Protein AF-A0A0P9X676-F1 (afdb_monomer)

Secondary structure (DSSP, 8-state):
--THHHHHHHHHHHHHHTT--GGGS---STHHHHHHHHHTT-S---HHHHHHHHHHTTS-HHHHHHHHHHHHHT--HHHHHHHHHHHHHHHHHTTHHHHHHHTEETTEEPPPPPS----HHHHHHHHHHHHTT--HHHHHHHTT--HHHHHHHHT--

Foldseek 3Di:
DDLQQLLLVLLVVLCVVVVHDQVLADDDPPSSVVNVCSNVSNDDDDPVSLQSRCVSSVHHSVVSVLSSVCSVVVDDSVVSVVVVVVVVVVCVVVCVVVVVVVLADPNDGNDDDPPPPPVVVLLVQLVVCVVVVHDLVVSCVVVVHDSVNSVVSVVVD

Organism: NCBI:txid83963

Structure (mmCIF, N/CA/C/O backbone):
data_AF-A0A0P9X676-F1
#
_entry.id   AF-A0A0P9X676-F1
#
loop_
_atom_site.group_PDB
_atom_site.id
_atom_site.type_symbol
_atom_site.label_atom_id
_atom_site.label_alt_id
_atom_site.label_comp_id
_atom_site.label_asym_id
_atom_site.label_entity_id
_atom_site.label_seq_id
_atom_site.pdbx_PDB_ins_code
_atom_site.Cartn_x
_atom_site.Cartn_y
_atom_site.Cartn_z
_atom_site.occupancy
_atom_site.B_iso_or_equiv
_atom_site.auth_seq_id
_atom_site.auth_comp_id
_atom_site.auth_asym_id
_atom_site.auth_atom_id
_atom_site.pdbx_PDB_model_num
ATOM 1 N N . MET A 1 1 ? 5.727 11.228 12.635 1.00 60.16 1 MET A N 1
ATOM 2 C CA . MET A 1 1 ? 5.449 10.045 13.483 1.00 60.16 1 MET A CA 1
ATOM 3 C C . MET A 1 1 ? 5.512 8.780 12.641 1.00 60.16 1 MET A C 1
ATOM 5 O O . MET A 1 1 ? 5.172 8.838 11.465 1.00 60.16 1 MET A O 1
ATOM 9 N N . SER A 1 2 ? 5.939 7.663 13.230 1.00 86.56 2 SER A N 1
ATOM 10 C CA . SER A 1 2 ? 5.891 6.341 12.589 1.00 86.56 2 SER A CA 1
ATOM 11 C C . SER A 1 2 ? 4.443 5.841 12.466 1.00 86.56 2 SER A C 1
ATOM 13 O O . SER A 1 2 ? 3.659 6.041 13.390 1.00 86.56 2 SER A O 1
ATOM 15 N N . LEU A 1 3 ? 4.101 5.154 11.368 1.00 92.56 3 LEU A N 1
ATOM 16 C CA . LEU A 1 3 ? 2.787 4.513 11.170 1.00 92.56 3 LEU A CA 1
ATOM 17 C C . LEU A 1 3 ? 2.545 3.322 12.110 1.00 92.56 3 LEU A C 1
ATOM 19 O O . LEU A 1 3 ? 1.407 2.888 12.255 1.00 92.56 3 LEU A O 1
ATOM 23 N N . LYS A 1 4 ? 3.591 2.812 12.775 1.00 93.88 4 LYS A N 1
ATOM 24 C CA . LYS A 1 4 ? 3.493 1.630 13.643 1.00 93.88 4 LYS A CA 1
ATOM 25 C C . LYS A 1 4 ? 2.483 1.804 14.778 1.00 93.88 4 LYS A C 1
ATOM 27 O O . LYS A 1 4 ? 1.698 0.901 15.025 1.00 93.88 4 LYS A O 1
ATOM 32 N N . VAL A 1 5 ? 2.502 2.949 15.461 1.00 95.12 5 VAL A N 1
ATOM 33 C CA . VAL A 1 5 ? 1.626 3.192 16.621 1.00 95.12 5 VAL A CA 1
ATOM 34 C C . VAL A 1 5 ? 0.163 3.385 16.194 1.00 95.12 5 VAL A C 1
ATOM 36 O O . VAL A 1 5 ? -0.691 2.694 16.748 1.00 95.12 5 VAL A O 1
ATOM 39 N N . PRO A 1 6 ? -0.156 4.227 15.189 1.00 95.62 6 PRO A N 1
ATOM 40 C CA . PRO A 1 6 ? -1.515 4.313 14.652 1.00 95.62 6 PRO A CA 1
ATOM 41 C C . PRO A 1 6 ? -2.047 2.971 14.137 1.00 95.62 6 PRO A C 1
ATOM 43 O O . PRO A 1 6 ? -3.179 2.607 14.445 1.00 95.62 6 PRO A O 1
ATOM 46 N N . LEU A 1 7 ? -1.220 2.196 13.426 1.00 95.75 7 LEU A N 1
ATOM 47 C CA . LEU A 1 7 ? -1.614 0.883 12.910 1.00 95.75 7 LEU A CA 1
ATOM 48 C C . LEU A 1 7 ? -1.932 -0.080 14.056 1.00 95.75 7 LEU A C 1
ATOM 50 O O . LEU A 1 7 ? -2.970 -0.734 14.051 1.00 95.75 7 LEU A O 1
ATOM 54 N N . ALA A 1 8 ? -1.064 -0.128 15.067 1.00 94.75 8 ALA A N 1
ATOM 55 C CA . ALA A 1 8 ? -1.265 -0.935 16.261 1.00 94.75 8 ALA A CA 1
ATOM 56 C C . ALA A 1 8 ? -2.591 -0.605 16.967 1.00 94.75 8 ALA A C 1
ATOM 58 O O . ALA A 1 8 ? -3.322 -1.511 17.370 1.00 94.75 8 ALA A O 1
ATOM 59 N N . ALA A 1 9 ? -2.928 0.684 17.080 1.00 95.50 9 ALA A N 1
ATOM 60 C CA . ALA A 1 9 ? -4.186 1.133 17.667 1.00 95.50 9 ALA A CA 1
ATOM 61 C C . ALA A 1 9 ? -5.406 0.672 16.849 1.00 95.50 9 ALA A C 1
ATOM 63 O O . ALA A 1 9 ? -6.360 0.147 17.426 1.00 95.50 9 ALA A O 1
ATOM 64 N N . VAL A 1 10 ? -5.357 0.801 15.518 1.00 95.62 10 VAL A N 1
ATOM 65 C CA . VAL A 1 10 ? -6.424 0.332 14.616 1.00 95.62 10 VAL A CA 1
ATOM 66 C C . VAL A 1 10 ? -6.617 -1.179 14.730 1.00 95.62 10 VAL A C 1
ATOM 68 O O . VAL A 1 10 ? -7.744 -1.641 14.891 1.00 95.62 10 VAL A O 1
ATOM 71 N N . LEU A 1 11 ? -5.532 -1.957 14.717 1.00 93.56 11 LEU A N 1
ATOM 72 C CA . LEU A 1 11 ? -5.602 -3.416 14.830 1.00 93.56 11 LEU A CA 1
ATOM 73 C C . LEU A 1 11 ? -6.210 -3.861 16.165 1.00 93.56 11 LEU A C 1
ATOM 75 O O . LEU A 1 11 ? -7.099 -4.713 16.172 1.00 93.56 11 LEU A O 1
ATOM 79 N N . ARG A 1 12 ? -5.816 -3.230 17.281 1.00 93.06 12 ARG A N 1
ATOM 80 C CA . ARG A 1 12 ? -6.427 -3.484 18.596 1.00 93.06 12 ARG A CA 1
ATOM 81 C C . ARG A 1 12 ? -7.929 -3.213 18.585 1.00 93.06 12 ARG A C 1
ATOM 83 O O . ARG A 1 12 ? -8.692 -4.030 19.095 1.00 93.06 12 ARG A O 1
ATOM 90 N N . ALA A 1 13 ? -8.351 -2.085 18.009 1.00 94.19 13 ALA A N 1
ATOM 91 C CA . ALA A 1 13 ? -9.758 -1.702 17.949 1.00 94.19 13 ALA A CA 1
ATOM 92 C C . ALA A 1 13 ? -10.583 -2.688 17.103 1.00 94.19 13 ALA A C 1
ATOM 94 O O . ALA A 1 13 ? -11.622 -3.169 17.558 1.00 94.19 13 ALA A O 1
ATOM 95 N N . LEU A 1 14 ? -10.093 -3.049 15.913 1.00 92.56 14 LEU A N 1
ATOM 96 C CA . LEU A 1 14 ? -10.751 -4.014 15.027 1.00 92.56 14 LEU A CA 1
ATOM 97 C C . LEU A 1 14 ? -10.841 -5.407 15.665 1.00 92.56 14 LEU A C 1
ATOM 99 O O . LEU A 1 14 ? -11.900 -6.037 15.628 1.00 92.56 14 LEU A O 1
ATOM 103 N N . ARG A 1 15 ? -9.764 -5.876 16.309 1.00 89.75 15 ARG A N 1
ATOM 104 C CA . ARG A 1 15 ? -9.757 -7.168 17.007 1.00 89.75 15 ARG A CA 1
ATOM 105 C C . ARG A 1 15 ? -10.738 -7.184 18.179 1.00 89.75 15 ARG A C 1
ATOM 107 O O . ARG A 1 15 ? -11.500 -8.141 18.323 1.00 89.75 15 ARG A O 1
ATOM 114 N N . ALA A 1 16 ? -10.745 -6.126 18.993 1.00 89.56 16 ALA A N 1
ATOM 115 C CA . ALA A 1 16 ? -11.651 -5.997 20.132 1.00 89.56 16 ALA A CA 1
ATOM 116 C C . ALA A 1 16 ? -13.124 -5.999 19.694 1.00 89.56 16 ALA A C 1
ATOM 118 O O . ALA A 1 16 ? -13.934 -6.705 20.296 1.00 89.56 16 ALA A O 1
ATOM 119 N N . ALA A 1 17 ? -13.458 -5.291 18.609 1.00 88.06 17 ALA A N 1
ATOM 120 C CA . ALA A 1 17 ? -14.811 -5.259 18.054 1.00 88.06 17 ALA A CA 1
ATOM 121 C C . ALA A 1 17 ? -15.314 -6.652 17.636 1.00 88.06 17 ALA A C 1
ATOM 123 O O . ALA A 1 17 ? -16.495 -6.958 17.791 1.00 88.06 17 ALA A O 1
ATOM 124 N N . LYS A 1 18 ? -14.414 -7.524 17.167 1.00 83.81 18 LYS A N 1
ATOM 125 C CA . LYS A 1 18 ? -14.745 -8.901 16.776 1.00 83.81 18 LYS A CA 1
ATOM 126 C C . LYS A 1 18 ? -14.655 -9.927 17.902 1.00 83.81 18 LYS A C 1
ATOM 128 O O . LYS A 1 18 ? -14.937 -11.097 17.664 1.00 83.81 18 LYS A O 1
ATOM 133 N N . ARG A 1 19 ? -14.266 -9.514 19.115 1.00 81.56 19 ARG A N 1
ATOM 134 C CA . ARG A 1 19 ? -14.002 -10.412 20.257 1.00 81.56 19 ARG A CA 1
ATOM 135 C C . ARG A 1 19 ? -13.048 -11.556 19.900 1.00 81.56 19 ARG A C 1
ATOM 137 O O . ARG A 1 19 ? -13.131 -12.638 20.475 1.00 81.56 19 ARG A O 1
ATOM 144 N N . LEU A 1 20 ? -12.150 -11.320 18.944 1.00 73.31 20 LEU A N 1
ATOM 145 C CA . LEU A 1 20 ? -11.212 -12.341 18.513 1.00 73.31 20 LEU A CA 1
ATOM 146 C C . LEU A 1 20 ? -10.093 -12.442 19.554 1.00 73.31 20 LEU A C 1
ATOM 148 O O . LEU A 1 20 ? -9.438 -11.428 19.856 1.00 73.31 20 LEU A O 1
ATOM 152 N N . PRO A 1 21 ? -9.847 -13.641 20.116 1.00 68.19 21 PRO A N 1
ATOM 153 C CA . PRO A 1 21 ? -8.618 -13.859 20.845 1.00 68.19 21 PRO A CA 1
ATOM 154 C C . PRO A 1 21 ? -7.460 -13.664 19.868 1.00 68.19 21 PRO A C 1
ATOM 156 O O . PRO A 1 21 ? -7.589 -13.870 18.661 1.00 68.19 21 PRO A O 1
ATOM 159 N N . GLN A 1 22 ? -6.304 -13.275 20.390 1.00 62.66 22 GLN A N 1
ATOM 160 C CA . GLN A 1 22 ? -5.095 -13.122 19.577 1.00 62.66 22 GLN A CA 1
ATOM 161 C C . GLN A 1 22 ? -4.733 -14.419 18.816 1.00 62.66 22 GLN A C 1
ATOM 163 O O . GLN A 1 22 ? -4.053 -14.372 17.799 1.00 62.66 22 GLN A O 1
ATOM 168 N N . GLU A 1 23 ? -5.231 -15.554 19.312 1.00 61.31 23 GLU A N 1
ATOM 169 C CA . GLU A 1 23 ? -5.094 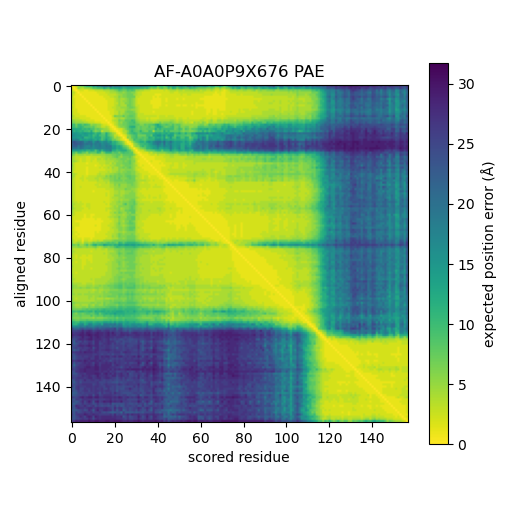-16.922 18.801 1.00 61.31 23 GLU A CA 1
ATOM 170 C C . GLU A 1 23 ? -5.925 -17.208 17.539 1.00 61.31 23 GLU A C 1
ATOM 172 O O . GLU A 1 23 ? -5.689 -18.211 16.881 1.00 61.31 23 GLU A O 1
ATOM 177 N N . ALA A 1 24 ? -6.888 -16.352 17.185 1.00 60.66 24 ALA A N 1
ATOM 178 C CA . ALA A 1 24 ? -7.732 -16.534 15.998 1.00 60.66 24 ALA A CA 1
ATOM 179 C C . ALA A 1 24 ? -7.155 -15.878 14.727 1.00 60.66 24 ALA A C 1
ATOM 181 O O . ALA A 1 24 ? -7.830 -15.821 13.700 1.00 60.66 24 ALA A O 1
ATOM 182 N N . LEU A 1 25 ? -5.940 -15.330 14.803 1.00 62.97 25 LEU A N 1
ATOM 183 C CA . LEU A 1 25 ? -5.258 -14.673 13.690 1.00 62.97 25 LEU A CA 1
ATOM 184 C C . LEU A 1 25 ? -4.313 -15.657 12.971 1.00 62.97 25 LEU A C 1
ATOM 186 O O . LEU A 1 25 ? -3.854 -16.602 13.607 1.00 62.97 25 LEU A O 1
ATOM 190 N N . PRO A 1 26 ? -4.019 -15.456 11.670 1.00 57.25 26 PRO A N 1
ATOM 191 C CA . PRO A 1 26 ? -3.384 -16.463 10.819 1.00 57.25 26 PRO A CA 1
ATOM 192 C C . PRO A 1 26 ? -2.082 -17.010 11.410 1.00 57.25 26 PRO A C 1
ATOM 194 O O . PRO A 1 26 ? -1.151 -16.256 11.708 1.00 57.25 26 PRO A O 1
ATOM 197 N N . ASP A 1 27 ? -2.047 -18.331 11.567 1.00 55.59 27 ASP A N 1
ATOM 198 C CA . ASP A 1 27 ? -1.046 -19.054 12.342 1.00 55.59 27 ASP A CA 1
ATOM 199 C C . ASP A 1 27 ? 0.107 -19.520 11.434 1.00 55.59 27 ASP A C 1
ATOM 201 O O . ASP A 1 27 ? 0.019 -20.523 10.728 1.00 55.59 27 ASP A O 1
ATOM 205 N N . GLU A 1 28 ? 1.203 -18.760 11.425 1.00 52.25 28 GLU A N 1
ATOM 206 C CA . GLU A 1 28 ? 2.498 -19.193 10.886 1.00 52.25 28 GLU A CA 1
ATOM 207 C C . GLU A 1 28 ? 3.570 -19.047 11.988 1.00 52.25 28 GLU A C 1
ATOM 209 O O . GLU A 1 28 ? 4.246 -18.022 12.103 1.00 52.25 28 GLU A O 1
ATOM 214 N N . GLY A 1 29 ? 3.725 -20.063 12.847 1.00 57.88 29 GLY A N 1
ATOM 215 C CA . GLY A 1 29 ? 4.852 -20.183 13.789 1.00 57.88 29 GLY A CA 1
ATOM 216 C C . GLY A 1 29 ? 4.892 -19.123 14.902 1.00 57.88 29 GLY A C 1
ATOM 217 O O . GLY A 1 29 ? 3.949 -18.988 15.674 1.00 57.88 29 GLY A O 1
ATOM 218 N N . SER A 1 30 ? 5.988 -18.356 15.022 1.00 53.69 30 SER A N 1
ATOM 219 C CA . SER A 1 30 ? 6.203 -17.284 16.027 1.00 53.69 30 SER A CA 1
ATOM 220 C C . SER A 1 30 ? 5.225 -16.089 15.917 1.00 53.69 30 SER A C 1
ATOM 222 O O . SER A 1 30 ? 5.520 -14.975 16.366 1.00 53.69 30 SER A O 1
ATOM 224 N N . ALA A 1 31 ? 4.060 -16.305 15.306 1.00 64.00 31 ALA A N 1
ATOM 225 C CA . ALA A 1 31 ? 2.993 -15.358 15.040 1.00 64.00 31 ALA A CA 1
ATOM 226 C C . ALA A 1 31 ? 2.476 -14.681 16.315 1.00 64.00 31 ALA A C 1
ATOM 228 O O . ALA A 1 31 ? 2.163 -13.495 16.282 1.00 64.00 31 ALA A O 1
ATOM 229 N N . ARG A 1 32 ? 2.469 -15.367 17.467 1.00 68.69 32 ARG A N 1
ATOM 230 C CA . ARG A 1 32 ? 1.944 -14.798 18.722 1.00 68.69 32 ARG A CA 1
ATOM 231 C C . ARG A 1 32 ? 2.768 -13.616 19.232 1.00 68.69 32 ARG A C 1
ATOM 233 O O . ARG A 1 32 ? 2.212 -12.554 19.514 1.00 68.69 32 ARG A O 1
ATOM 240 N N . GLN A 1 33 ? 4.091 -13.777 19.310 1.00 79.81 33 GLN A N 1
ATOM 241 C CA . GLN A 1 33 ? 4.984 -12.679 19.687 1.00 79.81 33 GLN A CA 1
ATOM 242 C C . GLN A 1 33 ? 4.933 -11.569 18.637 1.00 79.81 33 GLN A C 1
ATOM 244 O O . GLN A 1 33 ? 4.848 -10.401 18.993 1.00 79.81 33 GLN A O 1
ATOM 249 N N . TYR A 1 34 ? 4.888 -11.932 17.354 1.00 82.62 34 TYR A N 1
ATOM 250 C CA . TYR A 1 34 ? 4.813 -10.965 16.266 1.00 82.62 34 TYR A CA 1
ATOM 251 C C . TYR A 1 34 ? 3.536 -10.111 16.298 1.00 82.62 34 TYR A C 1
ATOM 253 O O . TYR A 1 34 ? 3.628 -8.892 16.191 1.00 82.62 34 TYR A O 1
ATOM 261 N N . ILE A 1 35 ? 2.359 -10.715 16.494 1.00 82.62 35 ILE A N 1
ATOM 262 C CA . ILE A 1 35 ? 1.088 -9.991 16.640 1.00 82.62 35 ILE A CA 1
ATOM 263 C C . ILE A 1 35 ? 1.112 -9.146 17.910 1.00 82.62 35 ILE A C 1
ATOM 265 O O . ILE A 1 35 ? 0.662 -8.005 17.888 1.00 82.62 35 ILE A O 1
ATOM 269 N N . GLY A 1 36 ? 1.690 -9.667 18.996 1.00 85.50 36 GLY A N 1
ATOM 270 C CA . GLY A 1 36 ? 1.899 -8.899 20.217 1.00 85.50 36 GLY A CA 1
ATOM 271 C C . GLY A 1 36 ? 2.735 -7.652 19.939 1.00 85.50 36 GLY A C 1
ATOM 272 O O . GLY A 1 36 ? 2.304 -6.541 20.228 1.00 85.50 36 GLY A O 1
ATOM 273 N N . ASP A 1 37 ? 3.897 -7.805 19.315 1.00 88.19 37 ASP A N 1
ATOM 274 C CA . ASP A 1 37 ? 4.780 -6.698 18.957 1.00 88.19 37 ASP A CA 1
ATOM 275 C C . ASP A 1 37 ? 4.134 -5.735 17.957 1.00 88.19 37 ASP A C 1
ATOM 277 O O . ASP A 1 37 ? 4.333 -4.524 18.057 1.00 88.19 37 ASP A O 1
ATOM 281 N N . LEU A 1 38 ? 3.325 -6.237 17.025 1.00 89.44 38 LEU A N 1
ATOM 282 C CA . LEU A 1 38 ? 2.573 -5.425 16.075 1.00 89.44 38 LEU A CA 1
ATOM 283 C C . LEU A 1 38 ? 1.521 -4.575 16.792 1.00 89.44 38 LEU A C 1
ATOM 285 O O . LEU A 1 38 ? 1.493 -3.362 16.614 1.00 89.44 38 LEU A O 1
ATOM 289 N N . GLU A 1 39 ? 0.720 -5.177 17.671 1.00 89.69 39 GLU A N 1
ATOM 290 C CA . GLU A 1 39 ? -0.266 -4.463 18.482 1.00 89.69 39 GLU A CA 1
ATOM 291 C C . GLU A 1 39 ? 0.379 -3.551 19.527 1.00 89.69 39 GLU A C 1
ATOM 293 O O . GLU A 1 39 ? -0.288 -2.664 20.039 1.00 89.69 39 GLU A O 1
ATOM 298 N N . HIS A 1 40 ? 1.659 -3.711 19.858 1.00 92.12 40 HIS A N 1
ATOM 299 C CA . HIS A 1 40 ? 2.410 -2.755 20.681 1.00 92.12 40 HIS A CA 1
ATOM 300 C C . HIS A 1 40 ? 3.155 -1.695 19.855 1.00 92.12 40 HIS A C 1
ATOM 302 O O . HIS A 1 40 ? 3.866 -0.871 20.429 1.00 92.12 40 HIS A O 1
ATOM 308 N N . GLY A 1 41 ? 3.029 -1.705 18.524 1.00 91.31 41 GLY A N 1
ATOM 309 C CA . GLY A 1 41 ? 3.728 -0.772 17.637 1.00 91.31 41 GLY A CA 1
ATOM 310 C C . GLY A 1 41 ? 5.249 -0.978 17.586 1.00 91.31 41 GLY A C 1
ATOM 311 O O . GLY A 1 41 ? 5.980 -0.077 17.173 1.00 91.31 41 GLY A O 1
ATOM 312 N N . LYS A 1 42 ? 5.743 -2.148 18.004 1.00 90.81 42 LYS A N 1
ATOM 313 C CA . LYS A 1 42 ? 7.166 -2.522 18.001 1.00 90.81 42 LYS A CA 1
ATOM 314 C C . LYS A 1 42 ? 7.609 -3.078 16.641 1.00 90.81 42 LYS A C 1
ATOM 316 O O . LYS A 1 42 ? 8.711 -2.766 16.180 1.00 90.81 42 LYS A O 1
ATOM 321 N N . SER A 1 43 ? 6.724 -3.787 15.938 1.00 89.31 43 SER A N 1
ATOM 322 C CA . SER A 1 43 ? 7.012 -4.414 14.637 1.00 89.31 43 SER A CA 1
ATOM 323 C C . SER A 1 43 ? 6.322 -3.729 13.453 1.00 89.31 43 SER A C 1
ATOM 325 O O . SER A 1 43 ? 5.335 -3.016 13.612 1.00 89.31 43 SER A O 1
ATOM 327 N N . SER A 1 44 ? 6.877 -3.933 12.254 1.00 88.94 44 SER A N 1
ATOM 328 C CA . SER A 1 44 ? 6.256 -3.570 10.969 1.00 88.94 44 SER A CA 1
ATOM 329 C C . SER A 1 44 ? 5.544 -4.780 10.352 1.00 88.94 44 SER A C 1
ATOM 331 O O . SER A 1 44 ? 5.874 -5.925 10.674 1.00 88.94 44 SER A O 1
ATOM 333 N N . ILE A 1 45 ? 4.609 -4.533 9.432 1.00 90.06 45 ILE A N 1
ATOM 334 C CA . ILE A 1 45 ? 3.890 -5.568 8.676 1.00 90.06 45 ILE A CA 1
ATOM 335 C C . ILE A 1 45 ? 4.200 -5.487 7.181 1.00 90.06 45 ILE A C 1
ATOM 337 O O . ILE A 1 45 ? 4.375 -4.394 6.645 1.00 90.06 45 ILE A O 1
ATOM 341 N N . THR A 1 46 ? 4.325 -6.643 6.527 1.00 91.56 46 THR A N 1
ATOM 342 C CA . THR A 1 46 ? 4.395 -6.742 5.061 1.00 91.56 46 THR A CA 1
ATOM 343 C C . THR A 1 46 ? 2.986 -6.664 4.472 1.00 91.56 46 THR A C 1
ATOM 345 O O . THR A 1 46 ? 2.014 -6.916 5.183 1.00 91.56 46 THR A O 1
ATOM 348 N N . LEU A 1 47 ? 2.851 -6.350 3.181 1.00 92.19 47 LEU A N 1
ATOM 349 C CA . LEU A 1 47 ? 1.531 -6.306 2.540 1.00 92.19 47 LEU A CA 1
ATOM 350 C C . LEU A 1 47 ? 0.833 -7.675 2.570 1.00 92.19 47 LEU A C 1
ATOM 352 O O . LEU A 1 47 ? -0.320 -7.734 2.978 1.00 92.19 47 LEU A O 1
ATOM 356 N N . ASP A 1 48 ? 1.551 -8.770 2.306 1.00 90.44 48 ASP A N 1
ATOM 357 C CA . ASP A 1 48 ? 0.993 -10.134 2.351 1.00 90.44 48 ASP A CA 1
ATOM 358 C C . ASP A 1 48 ? 0.437 -10.504 3.736 1.00 90.44 48 ASP A C 1
ATOM 360 O O . ASP A 1 48 ? -0.600 -11.151 3.872 1.00 90.44 48 ASP A O 1
ATOM 364 N N . LYS A 1 49 ? 1.125 -10.089 4.809 1.00 89.75 49 LYS A N 1
ATOM 365 C CA . LYS A 1 49 ? 0.649 -10.329 6.179 1.00 89.75 49 LYS A CA 1
ATOM 366 C C . LYS A 1 49 ? -0.529 -9.431 6.523 1.00 89.75 49 LYS A C 1
ATOM 368 O O . LYS A 1 49 ? -1.419 -9.861 7.253 1.00 89.75 49 LYS A O 1
ATOM 373 N N . LEU A 1 50 ? -0.528 -8.195 6.025 1.00 92.62 50 LEU A N 1
ATOM 374 C CA . LEU A 1 50 ? -1.646 -7.278 6.200 1.00 92.62 50 LEU A CA 1
ATOM 375 C C . LEU A 1 50 ? -2.894 -7.810 5.495 1.00 92.62 50 LEU A C 1
ATOM 377 O O . LEU A 1 50 ? -3.963 -7.720 6.081 1.00 92.62 50 LEU A O 1
ATOM 381 N N . GLU A 1 51 ? -2.761 -8.393 4.305 1.00 91.69 51 GLU A N 1
ATOM 382 C CA . GLU A 1 51 ? -3.848 -9.056 3.577 1.00 91.69 51 GLU A CA 1
ATOM 383 C C . GLU A 1 51 ? -4.498 -10.155 4.418 1.00 91.69 51 GLU A C 1
ATOM 385 O O . GLU A 1 51 ? -5.640 -10.000 4.849 1.00 91.69 51 GLU A O 1
ATOM 390 N N . LYS A 1 52 ? -3.720 -11.172 4.807 1.00 88.75 52 LYS A N 1
ATOM 391 C CA . LYS A 1 52 ? -4.194 -12.283 5.652 1.00 88.75 52 LYS A CA 1
ATOM 392 C C . LYS A 1 52 ? -4.841 -11.811 6.964 1.00 88.75 52 LYS A C 1
ATOM 394 O O . LYS A 1 52 ? -5.849 -12.358 7.422 1.00 88.75 52 LYS A O 1
ATOM 399 N N . LEU A 1 53 ? -4.241 -10.806 7.606 1.00 87.94 53 LEU A N 1
ATOM 400 C CA . LEU A 1 53 ? -4.754 -10.237 8.851 1.00 87.94 53 LEU A CA 1
ATOM 401 C C . LEU A 1 53 ? -6.067 -9.478 8.627 1.00 87.94 53 LEU A C 1
ATOM 403 O O . LEU A 1 53 ? -6.997 -9.621 9.417 1.00 87.94 53 LEU A O 1
ATOM 407 N N . SER A 1 54 ? -6.154 -8.691 7.557 1.00 90.81 54 SER A N 1
ATOM 408 C CA . SER A 1 54 ? -7.351 -7.917 7.220 1.00 90.81 54 SER A CA 1
ATOM 409 C C . SER A 1 54 ? -8.523 -8.842 6.895 1.00 90.81 54 SER A C 1
ATOM 411 O O . SER A 1 54 ? -9.618 -8.616 7.409 1.00 90.81 54 SER A O 1
ATOM 413 N N . ASP A 1 55 ? -8.273 -9.945 6.185 1.00 89.31 55 ASP A N 1
ATOM 414 C CA . ASP A 1 55 ? -9.271 -10.985 5.907 1.00 89.31 55 ASP A CA 1
ATOM 415 C C . ASP A 1 55 ? -9.831 -11.597 7.195 1.00 89.31 55 ASP A C 1
ATOM 417 O O . ASP A 1 55 ? -11.045 -11.690 7.379 1.00 89.31 55 ASP A O 1
ATOM 421 N N . SER A 1 56 ? -8.954 -11.922 8.149 1.00 86.00 56 SER A N 1
ATOM 422 C CA . SER A 1 56 ? -9.357 -12.437 9.469 1.00 86.00 56 SER A CA 1
ATOM 423 C C . SER A 1 56 ? -10.165 -11.404 10.265 1.00 86.00 56 SER A C 1
ATOM 425 O O . SER A 1 56 ? -11.101 -11.731 10.997 1.00 86.00 56 SER A O 1
ATOM 427 N N . LEU A 1 57 ? -9.841 -10.123 10.083 1.00 88.06 57 LEU A N 1
ATOM 428 C CA . LEU A 1 57 ? -10.587 -8.995 10.630 1.00 88.06 57 LEU A CA 1
ATOM 429 C C . LEU A 1 57 ? -11.823 -8.634 9.787 1.00 88.06 57 LEU A C 1
ATOM 431 O O . LEU A 1 57 ? -12.598 -7.775 10.200 1.00 88.06 57 LEU A O 1
ATOM 435 N N . GLY A 1 58 ? -12.094 -9.326 8.675 1.00 89.81 58 GLY A N 1
ATOM 436 C CA . GLY A 1 58 ? -13.210 -9.098 7.749 1.00 89.81 58 GLY A CA 1
ATOM 437 C C . GLY A 1 58 ? -13.283 -7.678 7.190 1.00 89.81 58 GLY A C 1
ATOM 438 O O . GLY A 1 58 ? -14.377 -7.129 7.071 1.00 89.81 58 GLY A O 1
ATOM 439 N N . VAL A 1 59 ? -12.132 -7.072 6.913 1.00 94.31 59 VAL A N 1
ATOM 440 C CA . VAL A 1 59 ? -11.995 -5.751 6.287 1.00 94.31 59 VAL A CA 1
ATOM 441 C C . VAL A 1 59 ? -10.954 -5.826 5.174 1.00 94.31 59 VAL A C 1
ATOM 443 O O . VAL A 1 59 ? -10.113 -6.716 5.177 1.00 94.31 59 VAL A O 1
ATOM 446 N N . SER A 1 60 ? -10.973 -4.889 4.225 1.00 95.56 60 SER A N 1
ATOM 447 C CA . SER A 1 60 ? -9.919 -4.843 3.204 1.00 95.56 60 SER A CA 1
ATOM 448 C C . SER A 1 60 ? -8.611 -4.259 3.772 1.00 95.56 60 SER A C 1
ATOM 450 O O . SER A 1 60 ? -8.666 -3.378 4.642 1.00 95.56 60 SER A O 1
ATOM 452 N N . PRO A 1 61 ? -7.434 -4.639 3.244 1.00 95.81 61 PRO A N 1
ATOM 453 C CA . PRO A 1 61 ? -6.156 -4.023 3.619 1.00 95.81 61 PRO A CA 1
ATOM 454 C C . PRO A 1 61 ? -6.137 -2.508 3.412 1.00 95.81 61 PRO A C 1
ATOM 456 O O . PRO A 1 61 ? -5.624 -1.766 4.250 1.00 95.81 61 PRO A O 1
ATOM 459 N N . ALA A 1 62 ? -6.763 -2.031 2.331 1.00 96.31 62 ALA A N 1
ATOM 460 C CA . ALA A 1 62 ? -6.895 -0.607 2.044 1.00 96.31 62 ALA A CA 1
ATOM 461 C C . ALA A 1 62 ? -7.677 0.128 3.146 1.00 96.31 62 ALA A C 1
ATOM 463 O O . ALA A 1 62 ? -7.287 1.221 3.552 1.00 96.31 62 ALA A O 1
ATOM 464 N N . THR A 1 63 ? -8.730 -0.493 3.690 1.00 96.25 63 THR A N 1
ATOM 465 C CA . THR A 1 63 ? -9.497 0.053 4.820 1.00 96.25 63 THR A CA 1
ATOM 466 C C . THR A 1 63 ? -8.628 0.191 6.070 1.00 96.25 63 THR A C 1
ATOM 468 O O . THR A 1 63 ? -8.676 1.227 6.732 1.00 96.25 63 THR A O 1
ATOM 471 N N . VAL A 1 64 ? -7.799 -0.813 6.382 1.00 96.06 64 VAL A N 1
ATOM 472 C CA . VAL A 1 64 ? -6.886 -0.762 7.539 1.00 96.06 64 VAL A CA 1
ATOM 473 C C . VAL A 1 64 ? -5.854 0.354 7.372 1.00 96.06 64 VAL A C 1
ATOM 475 O O . VAL A 1 64 ? -5.604 1.108 8.316 1.00 96.06 64 VAL A O 1
ATOM 478 N N . VAL A 1 65 ? -5.286 0.509 6.172 1.00 96.19 65 VAL A N 1
ATOM 479 C CA . VAL A 1 65 ? -4.344 1.598 5.865 1.00 96.19 65 VAL A CA 1
ATOM 480 C C . VAL A 1 65 ? -5.027 2.962 5.978 1.00 96.19 65 VAL A C 1
ATOM 482 O O . VAL A 1 65 ? -4.497 3.845 6.648 1.00 96.19 65 VAL A O 1
ATOM 485 N N . ALA A 1 66 ? -6.220 3.138 5.407 1.00 95.75 66 ALA A N 1
ATOM 486 C CA . ALA A 1 66 ? -6.958 4.398 5.491 1.00 95.75 66 ALA A CA 1
ATOM 487 C C . ALA A 1 66 ? -7.303 4.769 6.945 1.00 95.75 66 ALA A C 1
ATOM 489 O O . ALA A 1 66 ? -7.035 5.890 7.373 1.00 95.75 66 ALA A O 1
ATOM 490 N N . ALA A 1 67 ? -7.800 3.817 7.741 1.00 95.88 67 ALA A N 1
ATOM 491 C CA . ALA A 1 67 ? -8.060 4.022 9.168 1.00 95.88 67 ALA A CA 1
ATOM 492 C C . ALA A 1 67 ? -6.778 4.371 9.945 1.00 95.88 67 ALA A C 1
ATOM 494 O O . ALA A 1 67 ? -6.787 5.225 10.829 1.00 95.88 67 ALA A O 1
ATOM 495 N N . THR A 1 68 ? -5.650 3.757 9.581 1.00 96.00 68 THR A N 1
ATOM 496 C CA . THR A 1 68 ? -4.338 4.078 10.159 1.00 96.00 68 THR A CA 1
ATOM 497 C C . THR A 1 68 ? -3.944 5.529 9.876 1.00 96.00 68 THR A C 1
ATOM 499 O O . THR A 1 68 ? -3.418 6.199 10.765 1.00 96.00 68 THR A O 1
ATOM 502 N N . MET A 1 69 ? -4.220 6.037 8.671 1.00 95.44 69 MET A N 1
ATOM 503 C CA . MET A 1 69 ? -3.959 7.434 8.304 1.00 95.44 69 MET A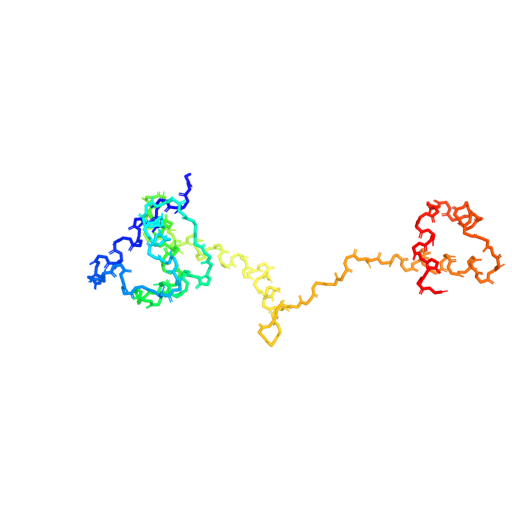 CA 1
ATOM 504 C C . MET A 1 69 ? -4.859 8.406 9.075 1.00 95.44 69 MET A C 1
ATOM 506 O O . MET A 1 69 ? -4.357 9.401 9.590 1.00 95.44 69 MET A O 1
ATOM 510 N N . VAL A 1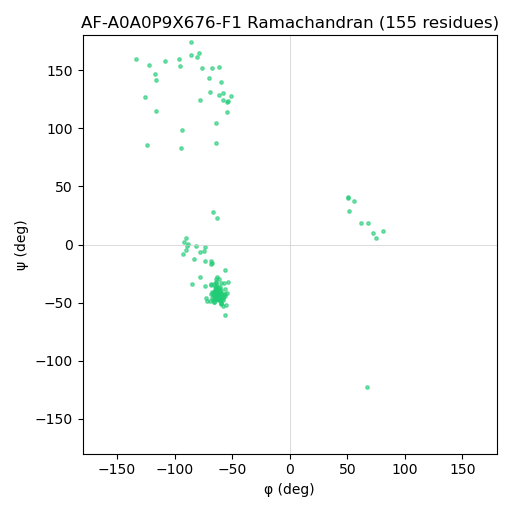 70 ? -6.145 8.073 9.249 1.00 95.44 70 VAL A N 1
ATOM 511 C CA . VAL A 1 70 ? -7.084 8.832 10.100 1.00 95.44 70 VAL A CA 1
ATOM 512 C C . VAL A 1 70 ? -6.529 8.967 11.522 1.00 95.44 70 VAL A C 1
ATOM 514 O O . VAL A 1 70 ? -6.390 10.077 12.032 1.00 95.44 70 VAL A O 1
ATOM 517 N N . VAL A 1 71 ? -6.133 7.850 12.144 1.00 95.56 71 VAL A N 1
ATOM 518 C CA . VAL A 1 71 ? -5.575 7.845 13.509 1.00 95.56 71 VAL A CA 1
ATOM 519 C C . VAL A 1 71 ? -4.238 8.587 13.583 1.00 95.56 71 VAL A C 1
ATOM 521 O O . VAL A 1 71 ? -3.966 9.259 14.576 1.00 95.56 71 VAL A O 1
ATOM 524 N N . LYS A 1 72 ? -3.392 8.483 12.551 1.00 94.38 72 LYS A N 1
ATOM 525 C CA . LYS A 1 72 ? -2.085 9.153 12.513 1.00 94.38 72 LYS A CA 1
ATOM 526 C C . LYS A 1 72 ? -2.217 10.672 12.439 1.00 94.38 72 LYS A C 1
ATOM 528 O O . LYS A 1 72 ? -1.470 11.370 13.120 1.00 94.38 72 LYS A O 1
ATOM 533 N N . ASP A 1 73 ? -3.091 11.160 11.567 1.00 90.38 73 ASP A N 1
ATOM 534 C CA . ASP A 1 73 ? -3.185 12.585 11.247 1.00 90.38 73 ASP A CA 1
ATOM 535 C C . ASP A 1 73 ? -4.224 13.307 12.118 1.00 90.38 73 ASP A C 1
ATOM 537 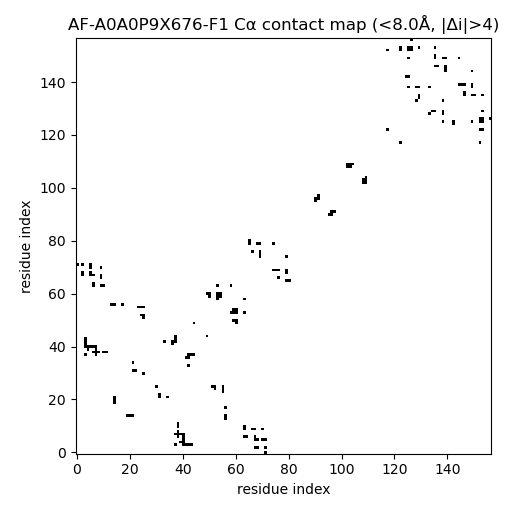O O . ASP A 1 73 ? -4.304 14.532 12.081 1.00 90.38 73 ASP A O 1
ATOM 541 N N . GLY A 1 74 ? -5.009 12.565 12.912 1.00 85.81 74 GLY A N 1
ATOM 542 C CA . GLY A 1 74 ? -6.114 13.116 13.702 1.00 85.81 74 GLY A CA 1
ATOM 543 C C . GLY A 1 74 ? -7.209 13.744 12.833 1.00 85.81 74 GLY A C 1
ATOM 544 O O . GLY A 1 74 ? -7.970 14.580 13.314 1.00 85.81 74 GLY A O 1
ATOM 545 N N . GLY A 1 75 ? -7.242 13.390 11.544 1.00 81.88 75 GLY A N 1
ATOM 546 C CA . GLY A 1 75 ? -8.168 13.926 10.551 1.00 81.88 75 GLY A CA 1
ATOM 547 C C . GLY A 1 75 ? -9.497 13.177 10.524 1.00 81.88 75 GLY A C 1
ATOM 548 O O . GLY A 1 75 ? -9.665 12.155 11.184 1.00 81.88 75 GLY A O 1
ATOM 549 N N . SER A 1 76 ? -10.447 13.672 9.733 1.00 92.88 76 SER A N 1
ATOM 550 C CA . SER A 1 76 ? -11.703 12.965 9.485 1.00 92.88 76 SER A CA 1
ATOM 551 C C . SER A 1 76 ? -11.562 11.955 8.341 1.00 92.88 76 SER A C 1
ATOM 553 O O . SER A 1 76 ? -10.619 12.011 7.542 1.00 92.88 76 SER A O 1
ATOM 555 N N . ILE A 1 77 ? -12.516 11.028 8.254 1.00 94.69 77 ILE A N 1
ATOM 556 C CA . ILE A 1 77 ? -12.581 10.041 7.168 1.00 94.69 77 ILE A CA 1
ATOM 557 C C . ILE A 1 77 ? -12.694 10.760 5.818 1.00 94.69 77 ILE A C 1
ATOM 559 O O . ILE A 1 77 ? -12.008 10.399 4.866 1.00 94.69 77 ILE A O 1
ATOM 563 N N . GLU A 1 78 ? -13.504 11.815 5.754 1.00 95.44 78 GLU A N 1
ATOM 564 C CA . GLU A 1 78 ? -13.753 12.610 4.551 1.00 95.44 78 GLU A CA 1
ATOM 565 C C . GLU A 1 78 ? -12.465 13.245 4.025 1.00 95.44 78 GLU A C 1
ATOM 567 O O . GLU A 1 78 ? -12.192 13.163 2.830 1.00 95.44 78 GLU A O 1
ATOM 572 N N . THR A 1 79 ? -11.633 13.806 4.908 1.00 94.44 79 THR A N 1
ATOM 573 C CA . THR A 1 79 ? -10.347 14.403 4.518 1.00 94.44 79 THR A CA 1
ATOM 574 C C . THR A 1 79 ? -9.399 13.366 3.921 1.00 94.44 79 THR A C 1
ATOM 576 O O . THR A 1 79 ? -8.759 13.625 2.901 1.00 94.44 79 THR A O 1
ATOM 579 N N . ILE A 1 80 ? -9.317 12.177 4.527 1.00 94.94 80 ILE A N 1
ATOM 580 C CA . ILE A 1 80 ? -8.462 11.098 4.019 1.00 94.94 80 ILE A CA 1
ATOM 581 C C . ILE A 1 80 ? -8.974 10.586 2.670 1.00 94.94 80 ILE A C 1
ATOM 583 O O . ILE A 1 80 ? -8.178 10.411 1.750 1.00 94.94 80 ILE A O 1
ATOM 587 N N . LEU A 1 81 ? -10.285 10.392 2.516 1.00 95.31 81 LEU A N 1
ATOM 588 C CA . LEU A 1 81 ? -10.871 9.930 1.257 1.00 95.31 81 LEU A CA 1
ATOM 589 C C . LEU A 1 81 ? -10.734 10.959 0.131 1.00 95.31 81 LEU A C 1
ATOM 591 O O . LEU A 1 81 ? -10.397 10.579 -0.989 1.00 95.31 81 LEU A O 1
ATOM 595 N N . ALA A 1 82 ? -10.949 12.246 0.419 1.00 95.62 82 ALA A N 1
ATOM 596 C CA . ALA A 1 82 ? -10.780 13.319 -0.558 1.00 95.62 82 ALA A CA 1
ATOM 597 C C . ALA A 1 82 ? -9.342 13.355 -1.084 1.00 95.62 82 ALA A C 1
ATOM 599 O O . ALA A 1 82 ? -9.123 13.327 -2.295 1.00 95.62 82 ALA A O 1
ATOM 600 N N . ARG A 1 83 ? -8.366 13.310 -0.171 1.00 94.75 83 ARG A N 1
ATOM 601 C CA . ARG A 1 83 ? -6.946 13.284 -0.518 1.00 94.75 83 ARG A CA 1
ATOM 602 C C . ARG A 1 83 ? -6.560 12.037 -1.317 1.00 94.75 83 ARG A C 1
ATOM 604 O O . ARG A 1 83 ? -5.880 12.158 -2.329 1.00 94.75 83 ARG A O 1
ATOM 611 N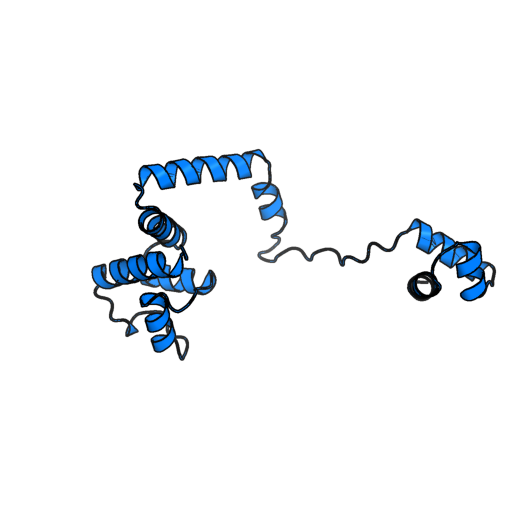 N . LEU A 1 84 ? -6.997 10.849 -0.889 1.00 95.19 84 LEU A N 1
ATOM 612 C CA . LEU A 1 84 ? -6.728 9.599 -1.610 1.00 95.19 84 LEU A CA 1
ATOM 613 C C . LEU A 1 84 ? -7.296 9.640 -3.031 1.00 95.19 84 LEU A C 1
ATOM 615 O O . LEU A 1 84 ? -6.626 9.218 -3.969 1.00 95.19 84 LEU A O 1
ATOM 619 N N . SER A 1 85 ? -8.515 10.158 -3.191 1.00 97.00 85 SER A N 1
ATOM 620 C CA . SER A 1 85 ? -9.151 10.312 -4.499 1.00 97.00 85 SER A CA 1
ATOM 621 C C . SER A 1 85 ? -8.356 11.260 -5.398 1.00 97.00 85 SER A C 1
ATOM 623 O O . SER A 1 85 ? -8.059 10.917 -6.540 1.00 97.00 85 SER A O 1
ATOM 625 N N . GLU A 1 86 ? -7.957 12.426 -4.888 1.00 98.00 86 GLU A N 1
ATOM 626 C CA . GLU A 1 86 ? -7.147 13.396 -5.631 1.00 98.00 86 GLU A CA 1
ATOM 627 C C . GLU A 1 86 ? -5.800 12.802 -6.074 1.00 98.00 86 GLU A C 1
ATOM 629 O O . GLU A 1 86 ? -5.466 12.839 -7.260 1.00 98.00 86 GLU A O 1
ATOM 634 N N . GLU A 1 87 ? -5.057 12.191 -5.147 1.00 97.25 87 GLU A N 1
ATOM 635 C CA . GLU A 1 87 ? -3.749 11.591 -5.424 1.00 97.25 87 GLU A CA 1
ATOM 636 C C . GLU A 1 87 ? -3.860 10.435 -6.436 1.00 97.25 87 GLU A C 1
ATOM 638 O O . GLU A 1 87 ? -3.084 10.374 -7.391 1.00 97.25 87 GLU A O 1
ATOM 643 N N . LEU A 1 88 ? -4.848 9.542 -6.294 1.00 96.88 88 LEU A N 1
ATOM 644 C CA . LEU A 1 88 ? -5.060 8.433 -7.234 1.00 96.88 88 LEU A CA 1
ATOM 645 C C . LEU A 1 88 ? -5.463 8.922 -8.628 1.00 96.88 88 LEU A C 1
ATOM 647 O O . LEU A 1 88 ? -4.939 8.414 -9.620 1.00 96.88 88 LEU A O 1
ATOM 651 N N . ASN A 1 89 ? -6.335 9.930 -8.716 1.00 97.94 89 ASN A N 1
ATOM 652 C CA . ASN A 1 89 ? -6.710 10.536 -9.993 1.00 97.94 89 ASN A CA 1
ATOM 653 C C . ASN A 1 89 ? -5.505 11.191 -10.678 1.00 97.94 89 ASN A C 1
ATOM 655 O O . ASN A 1 89 ? -5.357 11.068 -11.892 1.00 97.94 89 ASN A O 1
ATOM 659 N N . ALA A 1 90 ? -4.607 11.833 -9.924 1.00 97.81 90 ALA A N 1
ATOM 660 C CA . ALA A 1 90 ? -3.381 12.405 -10.474 1.00 97.81 90 ALA A CA 1
ATOM 661 C C . ALA A 1 90 ? -2.431 11.324 -11.029 1.00 97.81 90 ALA A C 1
ATOM 663 O O . ALA A 1 90 ? -1.916 11.473 -12.138 1.00 97.81 90 ALA A O 1
ATOM 664 N N . ILE A 1 91 ? -2.244 10.213 -10.304 1.00 97.19 91 ILE A N 1
ATOM 665 C CA . ILE A 1 91 ? -1.428 9.063 -10.750 1.00 97.19 91 ILE A CA 1
ATOM 666 C C . ILE A 1 91 ? -2.065 8.378 -11.974 1.00 97.19 91 ILE A C 1
ATOM 668 O O . ILE A 1 91 ? -1.371 7.878 -12.864 1.00 97.19 91 ILE A O 1
ATOM 672 N N . GLN A 1 92 ? -3.395 8.351 -12.050 1.00 95.81 92 GLN A N 1
ATOM 673 C CA . GLN A 1 92 ? -4.108 7.845 -13.218 1.00 95.81 92 GLN A CA 1
ATOM 674 C C . GLN A 1 92 ? -3.934 8.773 -14.426 1.00 95.81 92 GLN A C 1
ATOM 676 O O . GLN A 1 92 ? -3.588 8.303 -15.509 1.00 95.81 92 GLN A O 1
ATOM 681 N N . ALA A 1 93 ? -4.135 10.080 -14.247 1.00 96.06 93 ALA A N 1
ATOM 682 C CA . ALA A 1 93 ? -4.041 11.078 -15.311 1.00 96.06 93 ALA A CA 1
ATOM 683 C C . ALA A 1 93 ? -2.625 11.189 -15.897 1.00 96.06 93 ALA A C 1
ATOM 685 O O . ALA A 1 93 ? -2.469 11.418 -17.094 1.00 96.06 93 ALA A O 1
ATOM 686 N N . SER A 1 94 ? -1.590 10.974 -15.082 1.00 96.31 94 SER A N 1
ATOM 687 C CA . SER A 1 94 ? -0.192 10.923 -15.527 1.00 96.31 94 SER A CA 1
ATOM 688 C C . SER A 1 94 ? 0.175 9.625 -16.268 1.00 96.31 94 SER A C 1
ATOM 690 O O . SER A 1 94 ? 1.296 9.491 -16.7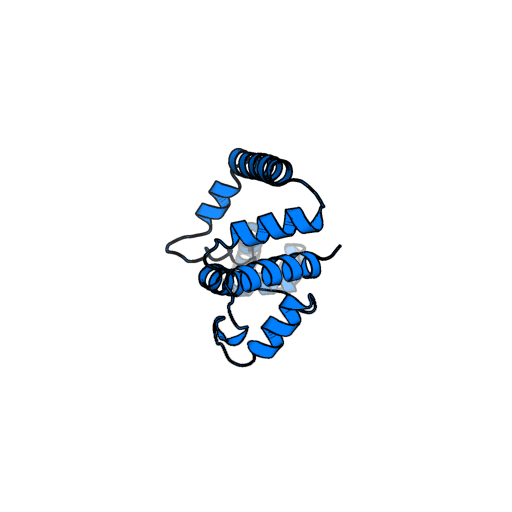59 1.00 96.31 94 SER A O 1
ATOM 692 N N . GLY A 1 95 ? -0.740 8.649 -16.336 1.00 96.12 95 GLY A N 1
ATOM 693 C CA . GLY A 1 95 ? -0.516 7.341 -16.954 1.00 96.12 95 GLY A CA 1
ATOM 694 C C . GLY A 1 95 ? 0.344 6.385 -16.119 1.00 96.12 95 GLY A C 1
ATOM 695 O O . GLY A 1 95 ? 0.650 5.285 -16.580 1.00 96.12 95 GLY A O 1
ATOM 696 N N . GLN A 1 96 ? 0.723 6.751 -14.889 1.00 95.44 96 GLN A N 1
ATOM 697 C CA . GLN A 1 96 ? 1.560 5.914 -14.022 1.00 95.44 96 GLN A CA 1
ATOM 698 C C . GLN A 1 96 ? 0.867 4.599 -13.645 1.00 95.44 96 GLN A C 1
ATOM 700 O O . GLN A 1 96 ? 1.522 3.557 -13.614 1.00 95.44 96 GLN A O 1
ATOM 705 N N . LEU A 1 97 ? -0.454 4.608 -13.418 1.00 94.31 97 LEU A N 1
ATOM 706 C CA . LEU A 1 97 ? -1.205 3.365 -13.182 1.00 94.31 97 LEU A CA 1
ATOM 707 C C . LEU A 1 97 ? -1.200 2.457 -14.415 1.00 94.31 97 LEU A C 1
ATOM 709 O O . LEU A 1 97 ? -0.998 1.253 -14.288 1.00 94.31 97 LEU A O 1
ATOM 713 N N . THR A 1 98 ? -1.356 3.023 -15.613 1.00 94.56 98 THR A N 1
ATOM 714 C CA . THR A 1 98 ? -1.262 2.268 -16.869 1.00 94.56 98 THR A CA 1
ATOM 715 C C . THR A 1 98 ? 0.123 1.648 -17.037 1.00 94.56 98 THR A C 1
ATOM 717 O O . THR A 1 98 ? 0.235 0.479 -17.398 1.00 94.56 98 THR A O 1
ATOM 720 N N . GLN A 1 99 ? 1.183 2.397 -16.721 1.00 93.88 99 GLN A N 1
ATOM 721 C CA . GLN A 1 99 ? 2.552 1.881 -16.733 1.00 93.88 99 GLN A CA 1
ATOM 722 C C . GLN A 1 99 ? 2.746 0.751 -15.720 1.00 93.88 99 GLN A C 1
ATOM 724 O O . GLN A 1 99 ? 3.350 -0.260 -16.067 1.00 93.88 99 GLN A O 1
ATOM 729 N N . ALA A 1 100 ? 2.224 0.895 -14.498 1.00 92.69 100 ALA A N 1
ATOM 730 C CA . ALA A 1 100 ? 2.301 -0.134 -13.464 1.00 92.69 100 ALA A CA 1
ATOM 731 C C . ALA A 1 100 ? 1.559 -1.415 -13.874 1.00 92.69 100 ALA A C 1
ATOM 733 O O . ALA A 1 100 ? 2.104 -2.505 -13.720 1.00 92.69 100 ALA A O 1
ATOM 734 N N . LEU A 1 101 ? 0.364 -1.294 -14.464 1.00 92.69 101 LEU A N 1
ATOM 735 C CA . LEU A 1 101 ? -0.382 -2.430 -15.013 1.00 92.69 101 LEU A CA 1
ATOM 736 C C . LEU A 1 101 ? 0.406 -3.140 -16.120 1.00 92.69 101 LEU A C 1
ATOM 738 O O . LEU A 1 101 ? 0.469 -4.363 -16.135 1.00 92.69 101 LEU A O 1
ATOM 742 N N . ALA A 1 102 ? 1.078 -2.389 -16.997 1.00 92.94 102 ALA A N 1
ATOM 743 C CA . ALA A 1 102 ? 1.925 -2.959 -18.043 1.00 92.94 102 ALA A CA 1
ATOM 744 C C . ALA A 1 102 ? 3.185 -3.673 -17.508 1.00 92.94 102 ALA A C 1
ATOM 746 O O . ALA A 1 102 ? 3.803 -4.441 -18.242 1.00 92.94 102 ALA A O 1
ATOM 747 N N . GLN A 1 103 ? 3.579 -3.445 -16.246 1.00 92.75 103 GLN A N 1
ATOM 748 C CA . GLN A 1 103 ? 4.653 -4.209 -15.596 1.00 92.75 103 GLN A CA 1
ATOM 749 C C . GLN A 1 103 ? 4.195 -5.592 -15.119 1.00 92.75 103 GLN A C 1
ATOM 751 O O . GLN A 1 103 ? 5.037 -6.356 -14.656 1.00 92.75 103 GLN A O 1
ATOM 756 N N . VAL A 1 104 ? 2.905 -5.929 -15.193 1.00 93.88 104 VAL A N 1
ATOM 757 C CA . VAL A 1 104 ? 2.381 -7.225 -14.748 1.00 93.88 104 VAL A CA 1
ATOM 758 C C . VAL A 1 104 ? 1.818 -7.986 -15.942 1.00 93.88 104 VAL A C 1
ATOM 760 O O . VAL A 1 104 ? 0.822 -7.584 -16.535 1.00 93.88 104 VAL A O 1
ATOM 763 N N . VAL A 1 105 ? 2.446 -9.113 -16.281 1.00 90.69 105 VAL A N 1
ATOM 764 C CA . VAL A 1 105 ? 2.012 -10.012 -17.361 1.00 90.69 105 VAL A CA 1
ATOM 765 C C . VAL A 1 105 ? 1.867 -11.415 -16.779 1.00 90.69 105 VAL A C 1
ATOM 767 O O . VAL A 1 105 ? 2.774 -11.902 -16.106 1.00 90.69 105 VAL A O 1
ATOM 770 N N . ASP A 1 106 ? 0.703 -12.039 -16.972 1.00 89.62 106 ASP A N 1
ATOM 771 C CA . ASP A 1 106 ? 0.361 -13.365 -16.430 1.00 89.62 106 ASP A CA 1
ATOM 772 C C . ASP A 1 106 ? 0.630 -13.509 -14.916 1.00 89.62 106 ASP A C 1
ATOM 774 O O . ASP A 1 106 ? 1.136 -14.525 -14.434 1.00 89.62 106 ASP A O 1
ATOM 778 N N . GLY A 1 107 ? 0.328 -12.452 -14.151 1.00 88.38 107 GLY A N 1
ATOM 779 C CA . GLY A 1 107 ? 0.508 -12.416 -12.694 1.00 88.38 107 GLY A CA 1
ATOM 780 C C . GLY A 1 107 ? 1.965 -12.322 -12.229 1.00 88.38 107 GLY A C 1
ATOM 781 O O . GLY A 1 107 ? 2.238 -12.472 -11.039 1.00 88.38 107 GLY A O 1
ATOM 782 N N . ARG A 1 108 ? 2.912 -12.075 -13.139 1.00 89.44 108 ARG A N 1
ATOM 783 C CA . ARG A 1 108 ? 4.332 -11.901 -12.825 1.00 89.44 108 ARG A CA 1
ATOM 784 C C . ARG A 1 108 ? 4.798 -10.500 -13.183 1.00 89.44 108 ARG A C 1
ATOM 786 O O 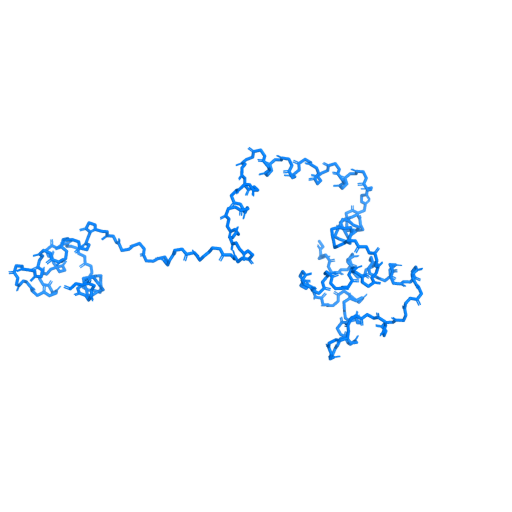. ARG A 1 108 ? 4.331 -9.907 -14.153 1.00 89.44 108 ARG A O 1
ATOM 793 N N . LEU A 1 109 ? 5.742 -9.990 -12.397 1.00 91.81 109 LEU A N 1
ATOM 794 C CA . LEU A 1 109 ? 6.422 -8.744 -12.717 1.00 91.81 109 LEU A CA 1
ATOM 795 C C . LEU A 1 109 ? 7.316 -8.967 -13.944 1.00 91.81 109 LEU A C 1
ATOM 797 O O . LEU A 1 109 ? 8.080 -9.931 -13.978 1.00 91.81 109 LEU A O 1
ATOM 801 N N . VAL A 1 110 ? 7.225 -8.078 -14.930 1.00 90.12 110 VAL A N 1
ATOM 802 C CA . VAL A 1 110 ? 8.100 -8.075 -16.104 1.00 90.12 110 VAL A CA 1
ATOM 803 C C . VAL A 1 110 ? 9.550 -7.945 -15.642 1.00 90.12 110 VAL A C 1
ATOM 805 O O . VAL A 1 110 ? 9.889 -7.062 -14.847 1.00 90.12 110 VAL A O 1
ATOM 808 N N . ASP A 1 111 ? 10.417 -8.818 -16.157 1.00 83.31 111 ASP A N 1
ATOM 809 C CA . ASP A 1 111 ? 11.844 -8.757 -15.870 1.00 83.31 111 ASP A CA 1
ATOM 810 C C . ASP A 1 111 ? 12.398 -7.398 -16.293 1.00 83.31 111 ASP A C 1
ATOM 812 O O . ASP A 1 111 ? 12.298 -6.981 -17.452 1.00 83.31 111 ASP A O 1
ATOM 816 N N . ARG A 1 112 ? 13.039 -6.702 -15.351 1.00 75.94 112 ARG A N 1
ATOM 817 C CA . ARG A 1 112 ? 13.763 -5.483 -15.693 1.00 75.94 112 ARG A CA 1
ATOM 818 C C . ARG A 1 112 ? 14.872 -5.865 -16.685 1.00 75.94 112 ARG A C 1
ATOM 820 O O . ARG A 1 112 ? 15.681 -6.742 -16.360 1.00 75.94 112 ARG A O 1
ATOM 827 N N . PRO A 1 113 ? 14.982 -5.188 -17.845 1.00 63.53 113 PRO A N 1
ATOM 828 C CA . PRO A 1 113 ? 16.104 -5.390 -18.748 1.00 63.53 113 PRO A CA 1
ATOM 829 C C . PRO A 1 113 ? 17.402 -5.263 -17.956 1.00 63.53 113 PRO A C 1
ATOM 831 O O . PRO A 1 113 ? 17.588 -4.294 -17.211 1.00 63.53 113 PRO A O 1
ATOM 834 N N . ARG A 1 114 ? 18.290 -6.258 -18.060 1.00 58.59 114 ARG A N 1
ATOM 835 C CA . ARG A 1 114 ? 19.569 -6.226 -17.345 1.00 58.59 114 ARG A CA 1
ATOM 836 C C . ARG A 1 114 ? 20.274 -4.924 -17.712 1.00 58.59 114 ARG A C 1
ATOM 838 O O . ARG A 1 114 ? 20.524 -4.675 -18.886 1.00 58.59 114 ARG A O 1
ATOM 845 N N . GLY A 1 115 ? 20.598 -4.112 -16.706 1.00 53.00 115 GLY A N 1
ATOM 846 C CA . GLY A 1 115 ? 21.169 -2.767 -16.842 1.00 53.00 115 GLY A CA 1
ATOM 847 C C . GLY A 1 115 ? 22.582 -2.710 -17.431 1.00 53.00 115 GLY A C 1
ATOM 848 O O . GLY A 1 115 ? 23.341 -1.800 -17.123 1.00 53.00 115 GLY A O 1
ATOM 849 N N . THR A 1 116 ? 22.973 -3.673 -18.263 1.00 53.31 116 THR A N 1
ATOM 850 C CA . THR A 1 116 ? 24.095 -3.496 -19.174 1.00 53.31 116 THR A CA 1
ATOM 851 C C . THR A 1 116 ? 23.513 -3.046 -20.501 1.00 53.31 116 THR A C 1
ATOM 853 O O . THR A 1 116 ? 23.321 -3.849 -21.409 1.00 53.31 116 THR A O 1
ATOM 856 N N . THR A 1 117 ? 23.241 -1.749 -20.637 1.00 61.22 117 THR A N 1
ATOM 857 C CA . THR A 1 117 ? 23.224 -1.148 -21.970 1.00 61.22 117 THR A CA 1
ATOM 858 C C . THR A 1 117 ? 24.649 -1.269 -22.496 1.00 61.22 117 THR A C 1
ATOM 860 O O . THR A 1 117 ? 25.504 -0.418 -22.244 1.00 61.22 117 THR A O 1
ATOM 863 N N . VAL A 1 118 ? 24.952 -2.399 -23.135 1.00 68.31 118 VAL A N 1
ATOM 864 C CA . VAL A 1 118 ? 26.136 -2.531 -23.971 1.00 68.31 118 VAL A CA 1
ATOM 865 C C . VAL A 1 118 ? 26.025 -1.392 -24.969 1.00 68.31 118 VAL A C 1
ATOM 867 O O . VAL A 1 118 ? 25.061 -1.327 -25.728 1.00 68.31 118 VAL A O 1
ATOM 870 N N . ASN A 1 119 ? 26.947 -0.435 -24.896 1.00 82.50 119 ASN A N 1
ATOM 871 C CA . ASN A 1 119 ? 26.963 0.658 -25.852 1.00 82.50 119 ASN A CA 1
ATOM 872 C C . ASN A 1 119 ? 27.250 0.030 -27.221 1.00 82.50 119 ASN A C 1
ATOM 874 O O . ASN A 1 119 ? 28.375 -0.403 -27.465 1.00 82.50 119 ASN A O 1
ATOM 878 N N . ALA A 1 120 ? 26.214 -0.086 -28.055 1.00 82.31 120 ALA A N 1
ATOM 879 C CA . ALA A 1 120 ? 26.261 -0.827 -29.311 1.00 82.31 120 ALA A CA 1
ATOM 880 C C . ALA A 1 120 ? 27.308 -0.252 -30.276 1.00 82.31 120 ALA A C 1
ATOM 882 O O . ALA A 1 120 ? 28.015 -1.010 -30.934 1.00 82.31 120 ALA A O 1
ATOM 883 N N . ASP A 1 121 ? 27.462 1.073 -30.291 1.00 86.44 121 ASP A N 1
ATOM 884 C CA . ASP A 1 121 ? 28.472 1.765 -31.093 1.00 86.44 121 ASP A CA 1
ATOM 885 C C . ASP A 1 121 ? 29.892 1.431 -30.611 1.00 86.44 121 ASP A C 1
ATOM 887 O O . ASP A 1 121 ? 30.760 1.044 -31.395 1.00 86.44 121 ASP A O 1
ATOM 891 N N . LEU A 1 122 ? 30.122 1.484 -29.297 1.00 88.38 122 LEU A N 1
ATOM 892 C CA . LEU A 1 122 ? 31.427 1.141 -28.735 1.00 88.38 122 LEU A CA 1
ATOM 893 C C . LEU A 1 122 ? 31.746 -0.357 -28.880 1.00 88.38 122 LEU A C 1
ATOM 895 O O . LEU A 1 122 ? 32.896 -0.710 -29.129 1.00 88.38 122 LEU A O 1
ATOM 899 N N . LEU A 1 123 ? 30.745 -1.238 -28.777 1.00 90.69 123 LEU A N 1
ATOM 900 C CA . LEU A 1 123 ? 30.899 -2.665 -29.067 1.00 90.69 123 LEU A CA 1
ATOM 901 C C . LEU A 1 123 ? 31.340 -2.877 -30.519 1.00 90.69 123 LEU A C 1
ATOM 903 O O . LEU A 1 123 ? 32.333 -3.563 -30.752 1.00 90.69 123 LEU A O 1
ATOM 907 N N . ALA A 1 124 ? 30.641 -2.270 -31.481 1.00 91.31 124 ALA A N 1
ATOM 908 C CA . ALA A 1 124 ? 30.962 -2.403 -32.898 1.00 91.31 124 ALA A CA 1
ATOM 909 C C . ALA A 1 124 ? 32.392 -1.929 -33.202 1.00 91.31 124 ALA A C 1
ATOM 911 O O . ALA A 1 124 ? 33.142 -2.630 -33.881 1.00 91.31 124 ALA A O 1
ATOM 912 N N . LYS A 1 125 ? 32.809 -0.791 -32.630 1.00 94.94 125 LYS A N 1
ATOM 913 C CA . LYS A 1 125 ? 34.178 -0.264 -32.760 1.00 94.94 125 LYS A CA 1
ATOM 914 C C . LYS A 1 125 ? 35.226 -1.215 -32.180 1.00 94.94 125 LYS A C 1
ATOM 916 O O . LYS A 1 125 ? 36.221 -1.501 -32.841 1.00 94.94 125 LYS A O 1
ATOM 921 N N . VAL A 1 126 ? 34.991 -1.757 -30.981 1.00 94.25 126 VAL A N 1
ATOM 922 C CA . VAL A 1 126 ? 35.907 -2.726 -30.352 1.00 94.25 126 VAL A CA 1
ATOM 923 C C . VAL A 1 126 ? 36.027 -4.005 -31.189 1.00 94.25 126 VAL A C 1
ATOM 925 O O . VAL A 1 126 ? 37.139 -4.492 -31.400 1.00 94.25 126 VAL A O 1
ATOM 928 N N . LEU A 1 127 ? 34.914 -4.534 -31.709 1.00 93.50 127 LEU A N 1
ATOM 929 C CA . LEU A 1 127 ? 34.922 -5.731 -32.557 1.00 93.50 127 LEU A CA 1
ATOM 930 C C . LEU A 1 127 ? 35.584 -5.479 -33.922 1.00 93.50 127 LEU A C 1
ATOM 932 O O . LEU A 1 127 ? 36.286 -6.356 -34.422 1.00 93.50 127 LEU A O 1
ATOM 936 N N . ALA A 1 128 ? 35.448 -4.281 -34.496 1.00 94.38 128 ALA A N 1
ATOM 937 C CA . ALA A 1 128 ? 36.148 -3.898 -35.723 1.00 94.38 128 ALA A CA 1
ATOM 938 C C . ALA A 1 128 ? 37.675 -3.829 -35.525 1.00 94.38 128 ALA A C 1
ATOM 940 O O . ALA A 1 128 ? 38.433 -4.323 -36.363 1.00 94.38 128 ALA A O 1
ATOM 941 N N . CYS A 1 129 ? 38.144 -3.285 -34.396 1.00 94.38 129 CYS A N 1
ATOM 942 C CA . CYS A 1 129 ? 39.565 -3.309 -34.035 1.00 94.38 129 CYS A CA 1
ATOM 943 C C . CYS A 1 129 ? 40.082 -4.746 -33.844 1.00 94.38 129 CYS A C 1
ATOM 945 O O . CYS A 1 129 ? 41.157 -5.079 -34.344 1.00 94.38 129 CYS A O 1
ATOM 947 N N . LYS A 1 130 ? 39.293 -5.620 -33.199 1.00 93.81 130 LYS A N 1
ATOM 948 C CA . LYS A 1 130 ? 39.598 -7.056 -33.054 1.00 93.81 130 LYS A CA 1
ATOM 949 C C . LYS A 1 130 ? 39.710 -7.757 -34.410 1.00 93.81 130 LYS A C 1
ATOM 951 O O . LYS A 1 130 ? 40.669 -8.489 -34.634 1.00 93.81 130 LYS A O 1
ATOM 956 N N . ALA A 1 131 ? 38.776 -7.503 -35.328 1.00 93.12 131 ALA A N 1
ATOM 957 C CA . ALA A 1 131 ? 38.786 -8.077 -36.675 1.00 93.12 131 ALA A CA 1
ATOM 958 C C . ALA A 1 131 ? 39.995 -7.620 -37.513 1.00 93.12 131 ALA A C 1
ATOM 960 O O . ALA A 1 131 ? 40.497 -8.379 -38.336 1.00 93.12 131 ALA A O 1
ATOM 961 N N . ARG A 1 132 ? 40.509 -6.410 -37.261 1.00 94.56 132 ARG A N 1
ATOM 962 C CA . ARG A 1 132 ? 41.762 -5.890 -37.841 1.00 94.56 132 ARG A CA 1
ATOM 963 C C . ARG A 1 132 ? 43.035 -6.515 -37.251 1.00 94.56 132 ARG A C 1
ATOM 965 O O . ARG A 1 132 ? 44.125 -6.152 -37.680 1.00 94.56 132 ARG A O 1
ATOM 972 N N . GLY A 1 133 ? 42.920 -7.410 -36.268 1.00 92.94 133 GLY A N 1
ATOM 973 C CA . GLY A 1 133 ? 44.061 -8.059 -35.618 1.00 92.94 133 GLY A CA 1
ATOM 974 C C . GLY A 1 133 ? 44.740 -7.222 -34.533 1.00 92.94 133 GLY A C 1
ATOM 975 O O . GLY A 1 133 ? 45.818 -7.594 -34.078 1.00 92.94 133 GLY A O 1
ATOM 976 N N . MET A 1 134 ? 44.131 -6.113 -34.097 1.00 94.00 134 MET A N 1
ATOM 977 C CA . MET A 1 134 ? 44.672 -5.316 -32.993 1.00 94.00 134 MET A CA 1
ATOM 978 C C . MET A 1 134 ? 44.594 -6.089 -31.673 1.00 94.00 134 MET A C 1
ATOM 980 O O . MET A 1 134 ? 43.695 -6.900 -31.440 1.00 94.00 134 MET A O 1
ATOM 984 N N . THR A 1 135 ? 45.507 -5.793 -30.757 1.00 95.00 135 THR A N 1
ATOM 985 C CA . THR A 1 135 ? 45.441 -6.257 -29.372 1.00 95.00 135 THR A CA 1
ATOM 986 C C . THR A 1 135 ? 44.462 -5.409 -28.550 1.00 95.00 135 THR A C 1
ATOM 988 O O . THR A 1 135 ? 44.086 -4.289 -28.914 1.00 95.00 135 THR A O 1
ATOM 991 N N . GLN A 1 136 ? 44.064 -5.909 -27.374 1.00 93.50 136 GLN A N 1
ATOM 992 C CA . GLN A 1 136 ? 43.210 -5.153 -26.443 1.00 93.50 136 GLN A CA 1
ATOM 993 C C . GLN A 1 136 ? 43.869 -3.849 -25.962 1.00 93.50 136 GLN A C 1
ATOM 995 O O . GLN A 1 136 ? 43.164 -2.896 -25.644 1.00 93.50 136 GLN A O 1
ATOM 1000 N N . ALA A 1 137 ? 45.205 -3.808 -25.881 1.00 94.19 137 ALA A N 1
ATOM 1001 C CA . ALA A 1 137 ? 45.942 -2.613 -25.472 1.00 94.19 137 ALA A CA 1
ATOM 1002 C C . ALA A 1 137 ? 45.922 -1.545 -26.573 1.00 94.19 137 ALA A C 1
ATOM 1004 O O . ALA A 1 137 ? 45.602 -0.396 -26.295 1.00 94.19 137 ALA A O 1
ATOM 1005 N N . GLU A 1 138 ? 46.170 -1.940 -27.821 1.00 92.00 138 GLU A N 1
ATOM 1006 C CA . GLU A 1 138 ? 46.105 -1.034 -28.974 1.00 92.00 138 GLU A CA 1
ATOM 1007 C C . GLU A 1 138 ? 44.685 -0.509 -29.190 1.00 92.00 138 GLU A C 1
ATOM 1009 O O . GLU A 1 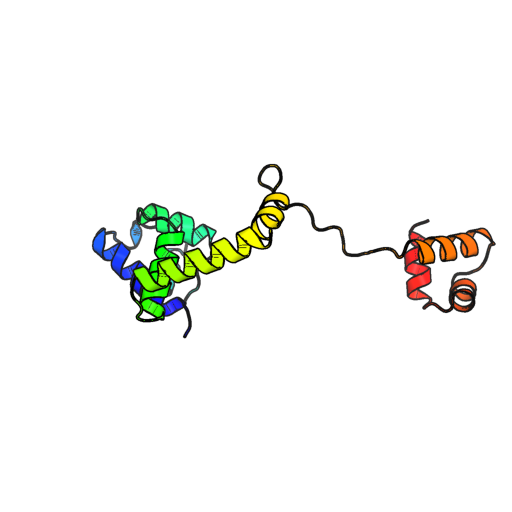138 ? 44.498 0.682 -29.398 1.00 92.00 138 GLU A O 1
ATOM 1014 N N . THR A 1 139 ? 43.673 -1.367 -29.038 1.00 94.56 139 THR A N 1
ATOM 1015 C CA . THR A 1 139 ? 42.262 -0.966 -29.162 1.00 94.56 139 THR A CA 1
ATOM 1016 C C . THR A 1 139 ? 41.842 0.030 -28.077 1.00 94.56 139 THR A C 1
ATOM 1018 O O . THR A 1 139 ? 41.049 0.930 -28.342 1.00 94.56 139 THR A O 1
ATOM 1021 N N . ALA A 1 140 ? 42.369 -0.104 -26.855 1.00 95.88 140 ALA A N 1
ATOM 1022 C CA . ALA A 1 140 ? 42.107 0.841 -25.768 1.00 95.88 140 ALA A CA 1
ATOM 1023 C C . ALA A 1 140 ? 42.686 2.230 -26.074 1.00 95.88 140 ALA A C 1
ATOM 1025 O O . ALA A 1 140 ? 42.011 3.236 -25.859 1.00 95.88 140 ALA A O 1
ATOM 1026 N N . THR A 1 141 ? 43.903 2.268 -26.621 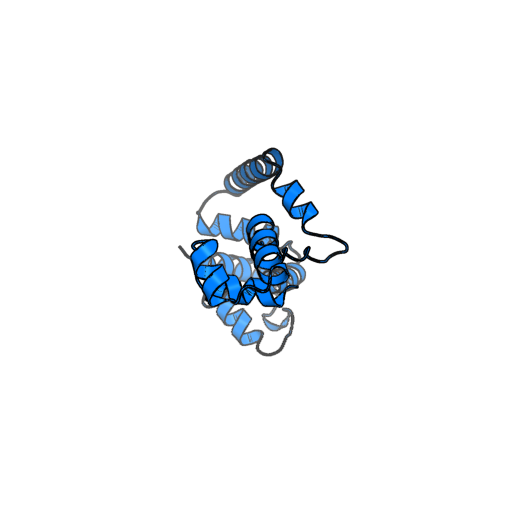1.00 95.19 141 THR A N 1
ATOM 1027 C CA . THR A 1 141 ? 44.564 3.505 -27.051 1.00 95.19 141 THR A CA 1
ATOM 1028 C C . THR A 1 141 ? 43.845 4.142 -28.243 1.00 95.19 141 THR A C 1
ATOM 1030 O O . THR A 1 141 ? 43.532 5.327 -28.194 1.00 95.19 141 THR A O 1
ATOM 1033 N N . GLU A 1 142 ? 43.525 3.353 -29.273 1.00 92.38 142 GLU A N 1
ATOM 1034 C CA . GLU A 1 142 ? 42.859 3.797 -30.508 1.00 92.38 142 GLU A CA 1
ATOM 1035 C C . GLU A 1 142 ? 41.479 4.408 -30.227 1.00 92.38 142 GLU A C 1
ATOM 1037 O O . GLU A 1 142 ? 41.147 5.488 -30.707 1.00 92.38 142 GLU A O 1
ATOM 1042 N N . LEU A 1 143 ? 40.667 3.721 -29.419 1.00 93.62 143 LEU A N 1
ATOM 1043 C CA . LEU A 1 143 ? 39.299 4.140 -29.112 1.00 93.62 143 LEU A CA 1
ATOM 1044 C C . LEU A 1 143 ? 39.215 5.088 -27.906 1.00 93.62 143 LEU A C 1
ATOM 1046 O O . LEU A 1 143 ? 38.113 5.484 -27.534 1.00 93.62 143 LEU A O 1
ATOM 1050 N N . GLN A 1 144 ? 40.351 5.434 -27.288 1.00 94.19 144 GLN A N 1
ATOM 1051 C CA . GLN A 1 144 ? 40.445 6.269 -26.083 1.00 94.19 144 GLN A CA 1
ATOM 1052 C C . GLN A 1 144 ? 39.528 5.798 -24.940 1.00 94.19 144 GLN A C 1
ATOM 1054 O O . GLN A 1 144 ? 38.896 6.590 -24.240 1.00 94.19 144 GLN A O 1
ATOM 1059 N N . VAL A 1 145 ? 39.450 4.482 -24.734 1.00 91.94 145 VAL A N 1
ATOM 1060 C CA . VAL A 1 145 ? 38.638 3.867 -23.676 1.00 91.94 145 VAL A CA 1
ATOM 1061 C C . VAL A 1 145 ? 39.491 3.006 -22.758 1.00 91.94 145 VAL A C 1
ATOM 1063 O O . VAL A 1 145 ? 40.528 2.472 -23.139 1.00 91.94 145 VAL A O 1
ATOM 1066 N N . ASN A 1 146 ? 39.032 2.824 -21.520 1.00 93.44 146 ASN A N 1
ATOM 1067 C CA . ASN A 1 146 ? 39.733 1.981 -20.559 1.00 93.44 146 ASN A CA 1
ATOM 1068 C C . ASN A 1 146 ? 39.850 0.530 -21.071 1.00 93.44 146 ASN A C 1
ATOM 1070 O O . ASN A 1 146 ? 38.885 -0.046 -21.581 1.00 93.44 146 ASN A O 1
ATOM 1074 N N . LYS A 1 147 ? 41.011 -0.097 -20.855 1.00 92.06 147 LYS A N 1
ATOM 1075 C CA . LYS A 1 147 ? 41.277 -1.502 -21.195 1.00 92.06 147 LYS A CA 1
ATOM 1076 C C . LYS A 1 147 ? 40.252 -2.478 -20.596 1.00 92.06 147 LYS A C 1
ATOM 1078 O O . LYS A 1 147 ? 39.938 -3.478 -21.230 1.00 92.06 147 LYS A O 1
ATOM 1083 N N . VAL A 1 148 ? 39.687 -2.186 -19.421 1.00 91.31 148 VAL A N 1
ATOM 1084 C CA . VAL A 1 148 ? 38.600 -2.967 -18.798 1.00 91.31 148 VAL A CA 1
ATOM 1085 C C . VAL A 1 148 ? 37.316 -2.896 -19.633 1.00 91.31 148 VAL A C 1
ATOM 1087 O O . VAL A 1 148 ? 36.650 -3.913 -19.828 1.00 91.31 148 VAL A O 1
ATOM 1090 N N . THR A 1 149 ? 36.992 -1.725 -20.191 1.00 88.12 149 THR A N 1
ATOM 1091 C CA . THR A 1 149 ? 35.853 -1.539 -21.106 1.00 88.12 149 THR A CA 1
ATOM 1092 C C . THR A 1 149 ? 36.064 -2.310 -22.405 1.00 88.12 149 THR A C 1
ATOM 1094 O O . THR A 1 149 ? 35.150 -3.002 -22.854 1.00 88.12 149 THR A O 1
ATOM 1097 N N . VAL A 1 150 ? 37.279 -2.258 -22.965 1.00 92.81 150 VAL A N 1
ATOM 1098 C CA . VAL A 1 150 ? 37.656 -3.066 -24.135 1.00 92.81 150 VAL A CA 1
ATOM 1099 C C . VAL A 1 150 ? 37.521 -4.547 -23.816 1.00 92.81 150 VAL A C 1
ATOM 1101 O O . VAL A 1 150 ? 36.831 -5.243 -24.544 1.00 92.81 150 VAL A O 1
ATOM 1104 N N . HIS A 1 151 ? 38.093 -5.024 -22.707 1.00 93.12 151 HIS A N 1
ATOM 1105 C CA . HIS A 1 151 ? 38.028 -6.427 -22.294 1.00 93.12 151 HIS A CA 1
ATOM 1106 C C . HIS A 1 151 ? 36.586 -6.931 -22.166 1.00 93.12 151 HIS A C 1
ATOM 1108 O O . HIS A 1 151 ? 36.263 -8.010 -22.664 1.00 93.12 151 HIS A O 1
ATOM 1114 N N . ARG A 1 152 ? 35.709 -6.129 -21.545 1.00 88.50 152 ARG A N 1
ATOM 1115 C CA . ARG A 1 152 ? 34.285 -6.447 -21.401 1.00 88.50 152 ARG A CA 1
ATOM 1116 C C . ARG A 1 152 ? 33.615 -6.663 -22.757 1.00 88.50 152 ARG A C 1
ATOM 1118 O O . ARG A 1 152 ? 32.912 -7.651 -22.921 1.00 88.50 152 ARG A O 1
ATOM 1125 N N . TYR A 1 153 ? 33.835 -5.769 -23.720 1.00 90.94 153 TYR A N 1
ATOM 1126 C CA . TYR A 1 153 ? 33.237 -5.880 -25.056 1.00 90.94 153 TYR A CA 1
ATOM 1127 C C . TYR A 1 153 ? 33.940 -6.907 -25.954 1.00 90.94 153 TYR A C 1
ATOM 1129 O O . TYR A 1 153 ? 33.287 -7.551 -26.767 1.00 90.94 153 TYR A O 1
ATOM 1137 N N . TRP A 1 154 ? 35.232 -7.162 -25.741 1.00 91.44 154 TRP A N 1
ATOM 1138 C CA . TRP A 1 154 ? 36.020 -8.166 -26.466 1.00 91.44 154 TRP A CA 1
ATOM 1139 C C . TRP A 1 154 ? 35.528 -9.601 -26.259 1.00 91.44 154 TRP A C 1
ATOM 1141 O O . TRP A 1 154 ? 35.754 -10.458 -27.115 1.00 91.44 154 TRP A O 1
ATOM 1151 N N . LYS A 1 155 ? 34.911 -9.863 -25.098 1.00 87.88 155 LYS A N 1
ATOM 1152 C CA . LYS A 1 155 ? 34.334 -11.156 -24.695 1.00 87.88 155 LYS A CA 1
ATOM 1153 C C . LYS A 1 155 ? 32.919 -11.391 -25.233 1.00 87.88 155 LYS A C 1
ATOM 1155 O O . LYS A 1 155 ? 32.432 -12.508 -25.116 1.00 87.88 155 LYS A O 1
ATOM 1160 N N . LEU A 1 156 ? 32.264 -10.357 -25.767 1.00 82.38 156 LEU A N 1
ATOM 1161 C CA . LEU A 1 156 ? 30.898 -10.437 -26.300 1.00 82.38 156 LEU A CA 1
ATOM 1162 C C . LEU A 1 156 ? 30.845 -10.803 -27.795 1.00 82.38 156 LEU A C 1
ATOM 1164 O O . LEU A 1 156 ? 29.753 -10.988 -28.323 1.00 82.38 156 LEU A O 1
ATOM 1168 N N . GLY A 1 157 ? 32.000 -10.910 -28.459 1.00 68.88 157 GLY A N 1
ATOM 1169 C CA . GLY A 1 157 ? 32.158 -11.380 -29.841 1.00 68.88 157 GLY A CA 1
ATOM 1170 C C . GLY A 1 157 ? 33.531 -11.993 -30.031 1.00 68.88 157 GLY A C 1
ATOM 1171 O O . GLY A 1 157 ? 34.254 -11.567 -30.954 1.00 68.88 157 GLY A O 1
#

Mean predicted aligned error: 11.98 Å

Solvent-accessible surface area (backbone atoms only — not comparable to full-atom values): 9113 Å² total; per-residue (Å²): 133,71,66,36,52,28,38,10,53,47,52,49,52,54,36,59,75,67,70,52,56,84,82,73,47,81,86,65,82,71,36,65,62,50,52,50,32,28,53,68,32,76,40,88,80,54,70,73,57,40,40,56,47,20,55,70,67,72,44,55,50,67,56,55,52,52,52,18,48,28,61,63,69,72,53,52,69,66,60,54,51,52,51,51,51,52,55,50,51,50,40,47,75,72,40,50,52,60,52,55,53,70,37,49,56,96,92,36,73,60,78,75,76,72,88,70,78,70,55,63,67,61,40,52,52,52,52,50,38,48,76,72,68,49,50,64,68,55,44,14,63,75,69,73,43,57,52,68,61,41,53,60,47,60,73,75,110

Nearest PDB structures (foldseek):
  2axz-assembly3_C  TM=6.140E-01  e=1.203E-01  Enterococcus faecalis
  2aw6-assembly1_A  TM=5.022E-01  e=4.053E-02  Enterococcus faecalis
  2axv-assembly1_D  TM=5.013E-01  e=5.825E-02  Enterococcus faecalis
  2grm-assembly2_C-5  TM=4.686E-01  e=6.461E-02  Enterococcus faecalis
  2awi-assembly1_F  TM=4.113E-01  e=1.030E-01  Enterococcus faecalis

pLDDT: mean 87.84, std 11.37, range [52.25, 98.0]

InterPro domains:
  IPR001387 Cro/C1-type, helix-turn-helix domain [PF01381] (11-62)
  IPR001387 Cro/C1-type, helix-turn-helix domain [PS50943] (11-64)
  IPR001387 Cro/C1-type, helix-turn-helix domain [SM00530] (10-64)
  IPR001387 Cro/C1-type, helix-turn-helix domain [cd00093] (29-62)
  IPR010982 Lambda repressor-like, DNA-binding domain superfamily [G3DSA:1.10.260.40] (5-74)
  IPR010982 Lambda repressor-like, DNA-binding domain superfamily [SSF47413] (4-64)

Sequence (157 aa):
MSLKVPLAAVLRALRAAKRLPQEALPDEGSARQYIGDLEHGKSSITLDKLEKLSDSLGVSPATVVAATMVVKDGGSIETILARLSEELNAIQASGQLTQALAQVVDGRLVDRPRGTTVNADLLAKVLACKARGMTQAETATELQVNKVTVHRYWKLG

Radius of gyration: 27.18 Å; Cα contacts (8 Å, |Δi|>4): 115; chains: 1; bounding box: 61×35×59 Å